Protein AF-A0A844SQZ8-F1 (afdb_monomer_lite)

Secondary structure (DSSP, 8-state):
--PPPP-HHHHHHHHHHHHHHHHHHHHHHHTS-GGGS-TTS-HHHHHHHHHHHHHHHHHHHHHGGG--HHHHHHHHHHHHHS-HHHHHHHHHHHHHHHHTT--SS---SHHHHHHHHHHHHHHS-------S-HHHHHTTSS-TTSTT-GGG-TT-TT---

Organism: NCBI:txid280333

Sequence (161 aa):
MLTKILTPKDIKTFLNRLAAAIERDQVNVDALPRERFSIAYNDSMWRSWRQDHRDYIEKLLSTVEAIPPVVLKQLTEIAAAYEPELVGGAMLELFAEVVSGSSAEDVGSAERFFGALIKEMSGQRKRIYHHVNAPESVMQWLEPADPLRIARDPECQYGSH

pLDDT: mean 84.06, std 12.0, range [42.5, 97.56]

Radius of gyration: 16.29 Å; chains: 1; bounding box: 38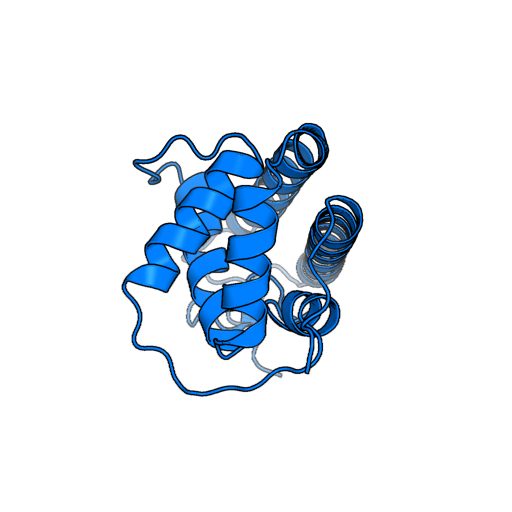×28×46 Å

Foldseek 3Di:
DDADFDDLVLVLVLLVLLLVLLVVVLVVLVPDDQVQAFPVDHSVNVNLLSVLLNVQSVQQSVASNVADSVLSRLLSVCLQFAQLQVLLVLLLVLSCCVSVVVDPFDCRYNNRSSVVSSVVVVPDDTDGHGDSYSSVSSNSNADSNCRNCLLVPPNRRPVPD

Structure (mmCIF, N/CA/C/O backbone):
data_AF-A0A844SQZ8-F1
#
_entry.id   AF-A0A844SQZ8-F1
#
loop_
_atom_site.group_PDB
_atom_site.id
_atom_site.type_symbol
_atom_site.label_atom_id
_atom_site.label_alt_id
_atom_site.label_comp_id
_atom_site.label_asym_id
_atom_site.label_entity_id
_atom_site.label_seq_id
_atom_site.pdbx_PDB_ins_code
_atom_site.Cartn_x
_atom_site.Cartn_y
_atom_site.Cartn_z
_atom_site.occupancy
_atom_site.B_iso_or_equiv
_atom_site.auth_seq_id
_atom_site.auth_comp_id
_atom_site.auth_asym_id
_atom_site.auth_atom_id
_atom_site.pdbx_PDB_model_num
ATOM 1 N N . MET A 1 1 ? -23.876 -8.186 13.126 1.00 48.06 1 MET A N 1
ATOM 2 C CA . MET A 1 1 ? -22.609 -8.941 13.001 1.00 48.06 1 MET A CA 1
ATOM 3 C C . MET A 1 1 ? -21.485 -8.079 13.544 1.00 48.06 1 MET A C 1
ATOM 5 O O . MET A 1 1 ? -21.508 -6.882 13.294 1.00 48.06 1 MET A O 1
ATOM 9 N N . LEU A 1 2 ? -20.553 -8.657 14.302 1.00 56.12 2 LEU A N 1
ATOM 10 C CA . LEU A 1 2 ? -19.331 -7.976 14.739 1.00 56.12 2 LEU A CA 1
ATOM 11 C C . LEU A 1 2 ? -18.286 -8.102 13.627 1.00 56.12 2 LEU A C 1
ATOM 13 O O . LEU A 1 2 ? -17.838 -9.209 13.339 1.00 56.12 2 LEU A O 1
ATOM 17 N N . THR A 1 3 ? -17.916 -6.989 13.000 1.00 68.50 3 THR A N 1
ATOM 18 C CA . THR A 1 3 ? -16.791 -6.953 12.059 1.00 68.50 3 THR A CA 1
ATOM 19 C C . THR A 1 3 ? -15.499 -7.216 12.827 1.00 68.50 3 THR A C 1
ATOM 21 O O . THR A 1 3 ? -15.227 -6.560 13.835 1.00 68.50 3 THR A O 1
ATOM 24 N N . LYS A 1 4 ? -14.693 -8.179 12.369 1.00 82.31 4 LYS A N 1
ATOM 25 C CA . LYS A 1 4 ? -13.376 -8.450 12.956 1.00 82.31 4 LYS A CA 1
ATOM 26 C C . LYS A 1 4 ? -12.461 -7.240 12.748 1.00 82.31 4 LYS A C 1
ATOM 28 O O . LYS A 1 4 ? -12.243 -6.832 11.611 1.00 82.31 4 LYS A O 1
ATOM 33 N N . ILE A 1 5 ? -11.931 -6.698 13.843 1.00 87.88 5 ILE A N 1
ATOM 34 C CA . ILE A 1 5 ? -11.017 -5.550 13.825 1.00 87.88 5 ILE A CA 1
ATOM 35 C C . ILE A 1 5 ? -9.670 -5.966 13.224 1.00 87.88 5 ILE A C 1
ATOM 37 O O . ILE A 1 5 ? -9.144 -7.032 13.554 1.00 87.88 5 ILE A O 1
ATOM 41 N N . LEU A 1 6 ? -9.130 -5.119 12.347 1.00 92.69 6 LEU A N 1
ATOM 42 C CA . LEU A 1 6 ? -7.787 -5.256 11.792 1.00 92.69 6 LEU A CA 1
ATOM 43 C C . LEU A 1 6 ? -6.728 -5.132 12.886 1.00 92.69 6 LEU A C 1
ATOM 45 O O . LEU A 1 6 ? -6.813 -4.299 13.785 1.00 92.69 6 LEU A O 1
ATOM 49 N N . THR A 1 7 ? -5.687 -5.941 12.772 1.00 95.12 7 THR A N 1
ATOM 50 C CA . THR A 1 7 ? -4.515 -5.899 13.647 1.00 95.12 7 THR A CA 1
ATOM 51 C C . THR A 1 7 ? -3.282 -5.432 12.872 1.00 95.12 7 THR A C 1
ATOM 53 O O . THR A 1 7 ? -3.256 -5.545 11.642 1.00 95.12 7 THR A O 1
ATOM 56 N N . PRO A 1 8 ? -2.204 -4.997 13.554 1.00 95.81 8 PRO A N 1
ATOM 57 C CA . PRO A 1 8 ? -0.921 -4.740 12.897 1.00 95.81 8 PRO A CA 1
ATOM 58 C C . PRO A 1 8 ? -0.435 -5.940 12.072 1.00 95.81 8 PRO A C 1
ATOM 60 O O . PRO A 1 8 ? 0.129 -5.775 10.994 1.00 95.81 8 PRO A O 1
ATOM 63 N N . LYS A 1 9 ? -0.724 -7.171 12.518 1.00 95.69 9 LYS A N 1
ATOM 64 C CA . LYS A 1 9 ? -0.403 -8.399 11.780 1.00 95.69 9 LYS A CA 1
ATOM 65 C C . LYS A 1 9 ? -1.136 -8.491 10.439 1.00 95.69 9 LYS A C 1
ATOM 67 O O . LYS A 1 9 ? -0.531 -8.924 9.457 1.00 95.69 9 LYS A O 1
ATOM 72 N N . ASP A 1 10 ? -2.407 -8.099 10.380 1.00 94.25 10 ASP A N 1
ATOM 73 C CA . ASP A 1 10 ? -3.178 -8.103 9.130 1.00 94.25 10 ASP A CA 1
ATOM 74 C C . ASP A 1 10 ? -2.596 -7.080 8.142 1.00 94.25 10 ASP A C 1
ATOM 76 O O . ASP A 1 10 ? -2.365 -7.412 6.979 1.00 94.25 10 ASP A O 1
ATOM 80 N N . ILE A 1 11 ? -2.237 -5.886 8.630 1.00 95.81 11 ILE A N 1
ATOM 81 C CA . ILE A 1 11 ? -1.582 -4.835 7.836 1.00 95.81 11 ILE A CA 1
ATOM 82 C C . ILE A 1 11 ? -0.198 -5.278 7.340 1.00 95.81 11 ILE A C 1
ATOM 84 O O . ILE A 1 11 ? 0.101 -5.148 6.155 1.00 95.81 11 ILE A O 1
ATOM 88 N N . LYS A 1 12 ? 0.633 -5.881 8.202 1.00 96.44 12 LYS A N 1
ATOM 89 C CA . LYS A 1 12 ? 1.918 -6.474 7.790 1.00 96.44 12 LYS A CA 1
ATOM 90 C C . LYS A 1 12 ? 1.726 -7.543 6.724 1.00 96.44 12 LYS A C 1
ATOM 92 O O . LYS A 1 12 ? 2.504 -7.617 5.780 1.00 96.44 12 LYS A O 1
ATOM 97 N N . THR A 1 13 ? 0.715 -8.393 6.878 1.00 95.38 13 THR A N 1
ATOM 98 C CA . THR A 1 13 ? 0.425 -9.452 5.902 1.00 95.38 13 THR A CA 1
ATOM 99 C C . THR A 1 13 ? 0.054 -8.850 4.550 1.00 95.38 13 THR A C 1
ATOM 101 O O . THR A 1 13 ? 0.548 -9.316 3.527 1.00 95.38 13 THR A O 1
ATOM 104 N N . PHE A 1 14 ? -0.768 -7.801 4.548 1.00 94.19 14 PHE A N 1
ATOM 105 C CA . PHE A 1 14 ? -1.147 -7.075 3.342 1.00 94.19 14 PHE A CA 1
ATOM 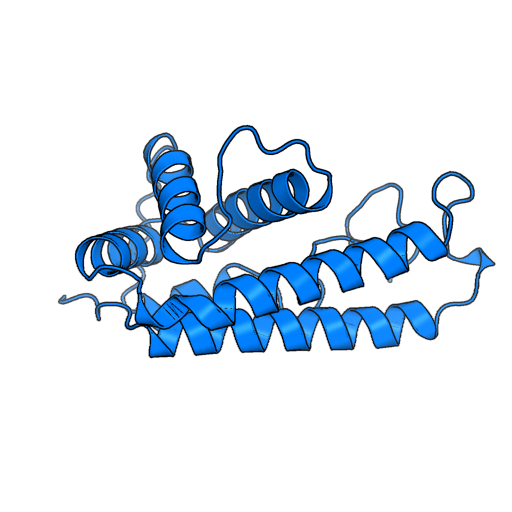106 C C . PHE A 1 14 ? 0.072 -6.447 2.648 1.00 94.19 14 PHE A C 1
ATOM 108 O O . PHE A 1 14 ? 0.330 -6.752 1.487 1.00 94.19 14 PHE A O 1
ATOM 115 N N . LEU A 1 15 ? 0.873 -5.660 3.373 1.00 95.56 15 LEU A N 1
ATOM 116 C CA . LEU A 1 15 ? 2.052 -4.986 2.817 1.00 95.56 15 LEU A CA 1
ATOM 117 C C . LEU A 1 15 ? 3.105 -5.974 2.289 1.00 95.56 15 LEU A C 1
ATOM 119 O O . LEU A 1 15 ? 3.633 -5.775 1.201 1.00 95.56 15 LEU A O 1
ATOM 123 N N . ASN A 1 16 ? 3.360 -7.081 2.996 1.00 95.50 16 ASN A N 1
ATOM 124 C CA . ASN A 1 16 ? 4.263 -8.131 2.505 1.00 95.50 16 ASN A CA 1
ATOM 125 C C . ASN A 1 16 ? 3.746 -8.785 1.216 1.00 95.50 16 ASN A C 1
ATOM 127 O O . ASN A 1 16 ? 4.521 -9.070 0.306 1.00 95.50 16 ASN A O 1
ATOM 131 N N . ARG A 1 17 ? 2.433 -9.035 1.122 1.00 93.56 17 ARG A N 1
ATOM 132 C CA . ARG A 1 17 ? 1.827 -9.581 -0.101 1.00 93.56 17 ARG A CA 1
ATOM 133 C C . ARG A 1 17 ? 1.931 -8.604 -1.263 1.00 93.56 17 ARG A C 1
ATOM 135 O O . ARG A 1 17 ? 2.197 -9.051 -2.375 1.00 93.56 17 ARG A O 1
ATOM 142 N N . LEU A 1 18 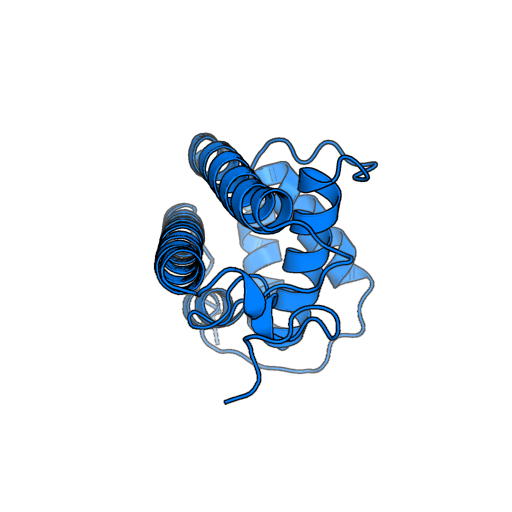? 1.748 -7.312 -1.002 1.00 92.56 18 LEU A N 1
ATOM 143 C CA . LEU A 1 18 ? 1.907 -6.263 -2.000 1.00 92.56 18 LEU A CA 1
ATOM 144 C C . LEU A 1 18 ? 3.355 -6.182 -2.496 1.00 92.56 18 LEU A C 1
ATOM 146 O O . LEU A 1 18 ? 3.577 -6.260 -3.700 1.00 92.56 18 LEU A O 1
ATOM 150 N N . ALA A 1 19 ? 4.337 -6.128 -1.591 1.00 93.69 19 ALA A N 1
ATOM 151 C CA . ALA A 1 19 ? 5.756 -6.129 -1.953 1.00 93.69 19 ALA A CA 1
ATOM 152 C C . ALA A 1 19 ? 6.126 -7.350 -2.815 1.00 93.69 19 ALA A C 1
ATOM 154 O O . ALA A 1 19 ? 6.736 -7.200 -3.872 1.00 93.69 19 ALA A O 1
ATOM 155 N N . ALA A 1 20 ? 5.674 -8.547 -2.423 1.00 92.38 20 ALA A N 1
ATOM 156 C CA . ALA A 1 20 ? 5.899 -9.772 -3.189 1.00 92.38 20 ALA A CA 1
ATOM 157 C C . ALA A 1 20 ? 5.176 -9.776 -4.550 1.00 92.38 20 ALA A C 1
ATOM 159 O O . ALA A 1 20 ? 5.659 -10.372 -5.511 1.00 92.38 20 ALA A O 1
ATOM 160 N N . ALA A 1 21 ? 4.001 -9.148 -4.655 1.00 90.94 21 ALA A N 1
ATOM 161 C CA . ALA A 1 21 ? 3.312 -8.989 -5.932 1.00 90.94 21 ALA A CA 1
ATOM 162 C C . ALA A 1 21 ? 4.090 -8.052 -6.866 1.00 90.94 21 ALA A C 1
ATOM 164 O O . ALA A 1 21 ? 4.289 -8.402 -8.025 1.00 90.94 21 ALA A O 1
ATOM 165 N N . ILE A 1 22 ? 4.585 -6.920 -6.353 1.00 91.31 22 ILE A N 1
ATOM 166 C CA . ILE A 1 22 ? 5.406 -5.969 -7.119 1.00 91.31 22 ILE A CA 1
ATOM 167 C C . ILE A 1 22 ? 6.708 -6.629 -7.575 1.00 91.31 22 ILE A C 1
ATOM 169 O O . ILE A 1 22 ? 7.122 -6.448 -8.714 1.00 91.31 22 ILE A O 1
ATOM 173 N N . GLU A 1 23 ? 7.340 -7.434 -6.721 1.00 91.62 23 GLU A N 1
ATOM 174 C CA . GLU A 1 23 ? 8.538 -8.189 -7.091 1.00 91.62 23 GLU A CA 1
ATOM 175 C C . GLU A 1 23 ? 8.264 -9.193 -8.220 1.00 91.62 23 GLU A C 1
ATOM 177 O O . GLU A 1 23 ? 9.036 -9.273 -9.174 1.00 91.62 23 GLU A O 1
ATOM 182 N N . ARG A 1 24 ? 7.146 -9.927 -8.168 1.00 89.12 24 ARG A N 1
ATOM 183 C CA . ARG A 1 24 ? 6.757 -10.826 -9.267 1.00 89.12 24 ARG A CA 1
ATOM 184 C C . ARG A 1 24 ? 6.470 -10.072 -10.562 1.00 89.12 24 ARG A C 1
ATOM 186 O O . ARG A 1 24 ? 6.882 -10.531 -11.624 1.00 89.12 24 ARG A O 1
ATOM 193 N N . ASP A 1 25 ? 5.792 -8.932 -10.477 1.00 85.81 25 ASP A N 1
ATOM 194 C CA . ASP A 1 25 ? 5.551 -8.069 -11.633 1.00 85.81 25 ASP A CA 1
ATOM 195 C C . ASP A 1 25 ? 6.874 -7.544 -12.222 1.00 85.81 25 ASP A C 1
ATOM 197 O O . ASP A 1 25 ? 7.074 -7.602 -13.433 1.00 85.81 25 ASP A O 1
ATOM 201 N N . GLN A 1 26 ? 7.835 -7.151 -11.375 1.00 86.94 26 GLN A N 1
ATOM 202 C CA . GLN A 1 26 ? 9.181 -6.763 -11.807 1.00 86.94 26 GLN A CA 1
ATOM 203 C C . GLN A 1 26 ? 9.878 -7.883 -12.585 1.00 86.94 26 GLN A C 1
ATOM 205 O O . GLN A 1 26 ? 10.428 -7.620 -13.648 1.00 86.94 26 GLN A O 1
ATOM 210 N N . VAL A 1 27 ? 9.825 -9.132 -12.106 1.00 87.75 27 VAL A N 1
ATOM 211 C CA . VAL A 1 27 ? 10.425 -10.281 -12.811 1.00 87.75 27 VAL A CA 1
ATOM 212 C C . VAL A 1 27 ? 9.813 -10.465 -14.203 1.00 87.75 27 VAL A C 1
ATOM 214 O O . VAL A 1 27 ? 10.540 -10.720 -15.165 1.00 87.75 27 VAL A O 1
ATOM 217 N N . ASN A 1 28 ? 8.493 -10.306 -14.334 1.00 82.75 28 ASN A N 1
ATOM 218 C CA . ASN A 1 28 ? 7.822 -10.395 -15.632 1.00 82.75 28 ASN A CA 1
ATOM 219 C C . ASN A 1 28 ? 8.278 -9.274 -16.573 1.00 82.75 28 ASN A C 1
ATOM 221 O O . ASN A 1 28 ? 8.586 -9.530 -17.734 1.00 82.75 28 ASN A O 1
ATOM 225 N N . VAL A 1 29 ? 8.366 -8.047 -16.061 1.00 79.75 29 VAL A N 1
ATOM 226 C CA . VAL A 1 29 ? 8.815 -6.867 -16.812 1.00 79.75 29 VAL A CA 1
ATOM 227 C C . VAL A 1 29 ? 10.283 -6.981 -17.214 1.00 79.75 29 VAL A C 1
ATOM 229 O O . VAL A 1 29 ? 10.649 -6.621 -18.331 1.00 79.75 29 VAL A O 1
ATOM 232 N N . ASP A 1 30 ? 11.126 -7.537 -16.347 1.00 83.50 30 ASP A N 1
ATOM 233 C CA . ASP A 1 30 ? 12.545 -7.747 -16.615 1.00 83.50 30 ASP A CA 1
ATOM 234 C C . ASP A 1 30 ? 12.783 -8.706 -17.783 1.00 83.50 30 ASP A C 1
ATOM 236 O O . ASP A 1 30 ? 13.769 -8.545 -18.506 1.00 83.50 30 ASP A O 1
ATOM 240 N N . ALA A 1 31 ? 11.876 -9.667 -17.974 1.00 84.56 31 ALA A N 1
ATOM 241 C CA . ALA A 1 31 ? 11.906 -10.630 -19.067 1.00 84.56 31 ALA A CA 1
ATOM 242 C C . ALA A 1 31 ? 11.379 -10.067 -20.401 1.00 84.56 31 ALA A C 1
ATOM 244 O O . ALA A 1 31 ? 11.531 -10.721 -21.437 1.00 84.56 31 ALA A O 1
ATOM 245 N N . LEU A 1 32 ? 10.759 -8.880 -20.406 1.00 79.38 32 LEU A N 1
ATOM 246 C CA . LEU A 1 32 ? 10.241 -8.279 -21.631 1.00 79.38 32 LEU A CA 1
ATOM 247 C C . LEU A 1 32 ? 11.370 -7.701 -22.497 1.00 79.38 32 LEU A C 1
ATOM 249 O O . LEU A 1 32 ? 12.287 -7.048 -21.990 1.00 79.38 32 LEU A O 1
ATOM 253 N N . PRO A 1 33 ? 11.293 -7.881 -23.827 1.00 80.75 33 PRO A N 1
ATOM 254 C CA . PRO A 1 33 ? 12.228 -7.251 -24.744 1.00 80.75 33 PRO A CA 1
ATOM 255 C C . PRO A 1 33 ? 11.987 -5.732 -24.778 1.00 80.75 33 PRO A C 1
ATOM 257 O O . PRO A 1 33 ? 10.857 -5.263 -24.610 1.00 80.75 33 PRO A O 1
ATOM 260 N N . ARG A 1 34 ? 13.053 -4.947 -24.984 1.00 77.25 34 ARG A N 1
ATOM 261 C CA . ARG A 1 34 ? 13.021 -3.473 -24.878 1.00 77.25 34 ARG A CA 1
ATOM 262 C C . ARG A 1 34 ? 12.002 -2.819 -25.810 1.00 77.25 34 ARG A C 1
ATOM 264 O O . ARG A 1 34 ? 11.459 -1.768 -25.499 1.00 77.25 34 ARG A O 1
ATOM 271 N N . GLU A 1 35 ? 11.713 -3.465 -26.928 1.00 77.75 35 GLU A N 1
ATOM 272 C CA . GLU A 1 35 ? 10.783 -3.022 -27.962 1.00 77.75 35 GLU A CA 1
ATOM 273 C C . GLU A 1 35 ? 9.315 -3.043 -27.500 1.00 77.75 35 GLU A C 1
ATOM 275 O O . GLU A 1 35 ? 8.450 -2.506 -28.185 1.00 77.75 35 GLU A O 1
ATOM 280 N N . ARG A 1 36 ? 9.016 -3.665 -26.349 1.00 75.88 36 ARG A N 1
ATOM 281 C CA . ARG A 1 36 ? 7.681 -3.660 -25.724 1.00 75.88 36 ARG A CA 1
ATOM 282 C C . ARG A 1 36 ? 7.425 -2.432 -24.853 1.00 75.88 36 ARG A C 1
ATOM 284 O O . ARG A 1 36 ? 6.288 -2.231 -24.427 1.00 75.88 36 ARG A O 1
ATOM 291 N N . PHE A 1 37 ? 8.452 -1.634 -24.577 1.00 72.62 37 PHE A N 1
ATOM 292 C CA . PHE A 1 37 ? 8.319 -0.402 -23.810 1.00 72.62 37 PHE A CA 1
ATOM 293 C C . PHE A 1 37 ? 8.095 0.781 -24.752 1.00 72.62 37 PHE A C 1
ATOM 295 O O . PHE A 1 37 ? 8.692 0.866 -25.827 1.00 72.62 37 PHE A O 1
ATOM 302 N N . SER A 1 38 ? 7.224 1.705 -24.344 1.00 71.25 38 SER A N 1
ATOM 303 C CA . SER A 1 38 ? 7.007 2.952 -25.076 1.00 71.25 38 SER A CA 1
ATOM 304 C C . SER A 1 38 ? 8.304 3.755 -25.162 1.00 71.25 38 SER A C 1
ATOM 306 O O . SER A 1 38 ? 9.028 3.887 -24.184 1.00 71.25 38 SER A O 1
ATOM 308 N N . ILE A 1 39 ? 8.573 4.367 -26.317 1.00 67.88 39 ILE A N 1
ATOM 309 C CA . ILE A 1 39 ? 9.733 5.256 -26.501 1.00 67.88 39 ILE A CA 1
ATOM 310 C C . ILE A 1 39 ? 9.651 6.474 -25.562 1.00 67.88 39 ILE A C 1
ATOM 312 O O . ILE A 1 39 ? 10.682 7.008 -25.159 1.00 67.88 39 ILE A O 1
ATOM 316 N N . ALA A 1 40 ? 8.433 6.900 -25.202 1.00 64.88 40 ALA A N 1
ATOM 317 C CA . ALA A 1 40 ? 8.204 8.027 -24.299 1.00 64.88 40 ALA A CA 1
ATOM 318 C C . ALA A 1 40 ? 8.612 7.724 -22.848 1.00 64.88 40 ALA A C 1
ATOM 320 O O . ALA A 1 40 ? 8.945 8.645 -22.106 1.00 64.88 40 ALA A O 1
ATOM 321 N N . TYR A 1 41 ? 8.647 6.444 -22.467 1.00 64.38 41 TYR A N 1
ATOM 322 C CA . TYR A 1 41 ? 8.963 6.001 -21.116 1.00 64.38 41 TYR A CA 1
ATOM 323 C C . TYR A 1 41 ? 10.102 5.002 -21.147 1.00 64.38 41 TYR A C 1
ATOM 325 O O . TYR A 1 41 ? 9.930 3.842 -21.520 1.00 64.38 41 TYR A O 1
ATOM 333 N N . ASN A 1 42 ? 11.290 5.458 -20.755 1.00 67.50 42 ASN A N 1
ATOM 334 C CA . ASN A 1 42 ? 12.455 4.590 -20.792 1.00 67.50 42 ASN A CA 1
ATOM 335 C C . ASN A 1 42 ? 12.269 3.390 -19.836 1.00 67.50 42 ASN A C 1
ATOM 337 O O . ASN A 1 42 ? 11.597 3.488 -18.806 1.00 67.50 42 ASN A O 1
ATOM 341 N N . ASP A 1 43 ? 12.878 2.250 -20.173 1.00 70.75 43 ASP A N 1
ATOM 342 C CA . ASP A 1 43 ? 12.744 1.029 -19.367 1.00 70.75 43 ASP A CA 1
ATOM 343 C C . ASP A 1 43 ? 13.201 1.251 -17.912 1.00 70.75 43 ASP A C 1
ATOM 345 O O . ASP A 1 43 ? 12.562 0.768 -16.977 1.00 70.75 43 ASP A O 1
ATOM 349 N N . SER A 1 44 ? 14.245 2.069 -17.714 1.00 77.12 44 SER A N 1
ATOM 350 C CA . SER A 1 44 ? 14.779 2.352 -16.380 1.00 77.12 44 SER A CA 1
ATOM 351 C C . SER A 1 44 ? 13.773 3.044 -15.465 1.00 77.12 44 SER A C 1
ATOM 353 O O . SER A 1 44 ? 13.763 2.754 -14.278 1.00 77.12 44 SER A O 1
ATOM 355 N N . MET A 1 45 ? 12.876 3.877 -15.997 1.00 79.19 45 MET A N 1
ATOM 356 C CA . MET A 1 45 ? 11.838 4.543 -15.220 1.00 79.19 45 MET A CA 1
ATOM 357 C C . MET A 1 45 ? 10.857 3.516 -14.660 1.00 79.19 45 MET A C 1
ATOM 359 O O . MET A 1 45 ? 10.554 3.549 -13.474 1.00 79.19 45 MET A O 1
ATOM 363 N N . TRP A 1 46 ? 10.416 2.555 -15.476 1.00 76.38 46 TRP A N 1
ATOM 364 C CA . TRP A 1 46 ? 9.489 1.507 -15.039 1.00 76.38 46 TRP A CA 1
ATOM 365 C C . TRP A 1 46 ? 10.095 0.559 -14.004 1.00 76.38 46 TRP A C 1
ATOM 367 O O . TRP A 1 46 ? 9.378 0.061 -13.130 1.00 76.38 46 TRP A O 1
ATOM 377 N N . ARG A 1 47 ? 11.401 0.292 -14.099 1.00 80.69 47 ARG A N 1
ATOM 378 C CA . ARG A 1 47 ? 12.127 -0.515 -13.107 1.00 80.69 47 ARG A CA 1
ATOM 379 C C . ARG A 1 47 ? 12.341 0.261 -11.809 1.00 80.69 47 ARG A C 1
ATOM 381 O O . ARG A 1 47 ? 12.036 -0.257 -10.738 1.00 80.69 47 ARG A O 1
ATOM 388 N N . SER A 1 48 ? 12.791 1.513 -11.901 1.00 85.94 48 SER A N 1
ATOM 389 C CA . SER A 1 48 ? 12.936 2.401 -10.743 1.00 85.94 48 SER A CA 1
ATOM 390 C C . SER A 1 48 ? 11.609 2.588 -10.021 1.00 85.94 48 SER A C 1
ATOM 392 O O . SER A 1 48 ? 11.558 2.400 -8.816 1.00 85.94 48 SER A O 1
ATOM 394 N N . TRP A 1 49 ? 10.511 2.801 -10.748 1.00 86.25 49 TRP A N 1
ATOM 395 C CA . TRP A 1 49 ? 9.190 3.001 -10.156 1.00 86.25 49 TRP A CA 1
ATOM 396 C C . TRP A 1 49 ? 8.777 1.855 -9.228 1.00 86.25 49 TRP A C 1
ATOM 398 O O . TRP A 1 49 ? 8.345 2.083 -8.100 1.00 86.25 49 TRP A O 1
ATOM 408 N N . ARG A 1 50 ? 8.950 0.602 -9.662 1.00 89.31 50 ARG A N 1
ATOM 409 C CA . ARG A 1 50 ? 8.666 -0.575 -8.826 1.00 89.31 50 ARG A CA 1
ATOM 410 C C . ARG A 1 50 ? 9.615 -0.676 -7.641 1.00 89.31 50 ARG A C 1
ATOM 412 O O . ARG A 1 50 ? 9.157 -0.992 -6.545 1.00 89.31 50 ARG A O 1
ATOM 419 N N . GLN A 1 51 ? 10.907 -0.417 -7.847 1.00 90.88 51 GLN A N 1
ATOM 420 C CA . GLN A 1 51 ? 11.886 -0.396 -6.761 1.00 90.88 51 GLN A CA 1
ATOM 421 C C . GLN A 1 51 ? 11.4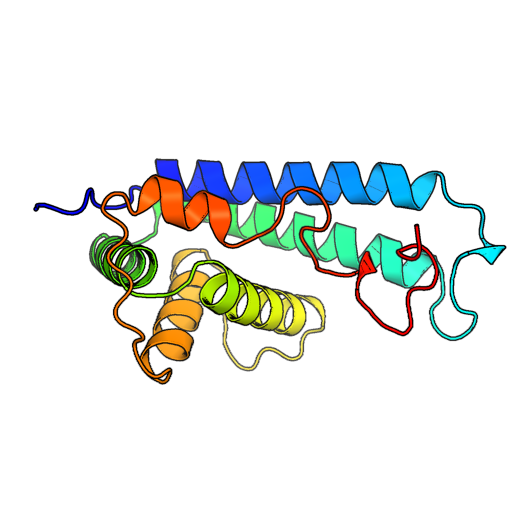94 0.630 -5.693 1.00 90.88 51 GLN A C 1
ATOM 423 O O . GLN A 1 51 ? 11.404 0.267 -4.524 1.00 90.88 51 GLN A O 1
ATOM 428 N N . ASP A 1 52 ? 11.159 1.853 -6.098 1.00 92.06 52 ASP A N 1
ATOM 429 C CA . ASP A 1 52 ? 10.787 2.941 -5.196 1.00 92.06 52 ASP A CA 1
ATOM 430 C C . ASP A 1 52 ? 9.517 2.598 -4.395 1.00 92.06 52 ASP A C 1
ATOM 432 O O . ASP A 1 52 ? 9.440 2.856 -3.191 1.00 92.06 52 ASP A O 1
ATOM 436 N N . HIS A 1 53 ? 8.536 1.935 -5.024 1.00 92.62 53 HIS A N 1
ATOM 437 C CA . HIS A 1 53 ? 7.351 1.427 -4.323 1.00 92.62 53 HIS A CA 1
ATOM 438 C C . HIS A 1 53 ? 7.710 0.365 -3.279 1.00 92.62 53 HIS A C 1
ATOM 440 O O . HIS A 1 53 ? 7.175 0.399 -2.169 1.00 92.62 53 HIS A O 1
ATOM 446 N N . ARG A 1 54 ? 8.606 -0.578 -3.598 1.00 93.88 54 ARG A N 1
ATOM 447 C CA . ARG A 1 54 ? 9.047 -1.597 -2.629 1.00 93.88 54 ARG A CA 1
ATOM 448 C C . ARG A 1 54 ? 9.799 -0.969 -1.464 1.00 93.88 54 ARG A C 1
ATOM 450 O O . ARG A 1 54 ? 9.469 -1.280 -0.323 1.00 93.88 54 ARG A O 1
ATOM 457 N N . ASP A 1 55 ? 10.728 -0.057 -1.736 1.00 94.19 55 ASP A N 1
ATOM 458 C CA . ASP A 1 55 ? 11.504 0.645 -0.707 1.00 94.19 55 ASP A CA 1
ATOM 459 C C . ASP A 1 55 ? 10.573 1.418 0.236 1.00 94.19 55 ASP A C 1
ATOM 461 O O . ASP A 1 55 ? 10.717 1.393 1.464 1.00 94.19 55 ASP A O 1
ATOM 465 N N . TYR A 1 56 ? 9.544 2.058 -0.324 1.00 94.69 56 TYR A N 1
ATOM 466 C CA . TYR A 1 56 ? 8.533 2.729 0.476 1.00 94.69 56 TYR A CA 1
ATOM 467 C C . TYR A 1 56 ? 7.673 1.746 1.289 1.00 94.69 56 TYR A C 1
ATOM 469 O O . TYR A 1 56 ? 7.433 1.981 2.475 1.00 94.69 56 TYR A O 1
ATOM 477 N N . ILE A 1 57 ? 7.259 0.609 0.720 1.00 95.38 57 ILE A N 1
ATOM 478 C CA . ILE A 1 57 ? 6.526 -0.432 1.460 1.00 95.38 57 ILE A CA 1
ATOM 479 C C . ILE A 1 57 ? 7.371 -1.005 2.607 1.00 95.38 57 ILE A C 1
ATOM 481 O O . ILE A 1 57 ? 6.841 -1.214 3.701 1.00 95.38 57 ILE A O 1
ATOM 485 N N . GLU A 1 58 ? 8.673 -1.221 2.412 1.00 95.56 58 GLU A N 1
ATOM 486 C CA . GLU A 1 58 ? 9.595 -1.644 3.475 1.00 95.56 58 GLU A CA 1
ATOM 487 C C . GLU A 1 58 ? 9.663 -0.613 4.608 1.00 95.56 58 GLU A C 1
ATOM 489 O O . GLU A 1 58 ? 9.579 -0.965 5.793 1.00 95.56 58 GLU A O 1
ATOM 494 N N . LYS A 1 59 ? 9.709 0.678 4.261 1.00 95.44 59 LYS A N 1
ATOM 495 C CA . LYS A 1 59 ? 9.616 1.765 5.240 1.00 95.44 59 LYS A CA 1
ATOM 496 C C . LYS A 1 59 ? 8.303 1.698 6.025 1.00 95.44 59 LYS A C 1
ATOM 498 O O . LYS A 1 59 ? 8.331 1.780 7.256 1.00 95.44 59 LYS A O 1
ATOM 503 N N . LEU A 1 60 ? 7.164 1.482 5.362 1.00 96.62 60 LEU A N 1
ATOM 504 C CA . LEU A 1 60 ? 5.879 1.307 6.047 1.00 96.62 60 LEU A CA 1
ATOM 505 C C . LEU A 1 60 ? 5.905 0.088 6.977 1.00 96.62 60 LEU A C 1
ATOM 507 O O . LEU A 1 60 ? 5.574 0.224 8.155 1.00 96.62 60 LEU A O 1
ATOM 511 N N . LEU A 1 61 ? 6.373 -1.071 6.500 1.00 97.12 61 LEU A N 1
ATOM 512 C CA . LEU A 1 61 ? 6.499 -2.312 7.277 1.00 97.12 61 LEU A CA 1
ATOM 513 C C . LEU A 1 61 ? 7.265 -2.111 8.592 1.00 97.12 61 LEU A C 1
ATOM 515 O O . LEU A 1 61 ? 6.845 -2.643 9.626 1.00 97.12 61 LEU A O 1
ATOM 519 N N . SER A 1 62 ? 8.331 -1.303 8.573 1.00 97.19 62 SER A N 1
ATOM 520 C CA . SER A 1 62 ? 9.149 -0.995 9.757 1.00 97.19 62 SER A CA 1
ATOM 521 C C . SER A 1 62 ? 8.394 -0.241 10.864 1.00 97.19 62 SER A C 1
ATOM 523 O O . SER A 1 62 ? 8.807 -0.265 12.022 1.00 97.19 62 SER A O 1
ATOM 525 N N . THR A 1 63 ? 7.253 0.379 10.537 1.00 97.56 63 THR A N 1
ATOM 526 C CA . THR A 1 63 ? 6.465 1.221 11.455 1.00 97.56 63 THR A CA 1
ATOM 527 C C . THR A 1 63 ? 5.060 0.684 11.744 1.00 97.56 63 THR A C 1
ATOM 529 O O . THR A 1 63 ? 4.322 1.298 12.510 1.00 97.56 63 THR A O 1
ATOM 532 N N . VAL A 1 64 ? 4.673 -0.481 11.203 1.00 97.00 64 VAL A N 1
ATOM 533 C CA . VAL A 1 64 ? 3.304 -1.023 11.363 1.00 97.00 64 VAL A CA 1
ATOM 534 C C . VAL A 1 64 ? 2.915 -1.281 12.825 1.00 97.00 64 VAL A C 1
ATOM 536 O O . VAL A 1 64 ? 1.755 -1.115 13.190 1.00 97.00 64 VAL A O 1
ATOM 539 N N . GLU A 1 65 ? 3.863 -1.655 13.686 1.00 96.56 65 GLU A N 1
ATOM 540 C CA . GLU A 1 65 ? 3.573 -1.885 15.115 1.00 96.56 65 GLU A CA 1
ATOM 541 C C . GLU A 1 65 ? 3.219 -0.597 15.872 1.00 96.56 65 GLU A C 1
ATOM 543 O O . GLU A 1 65 ? 2.626 -0.660 16.944 1.00 96.56 65 GLU A O 1
ATOM 548 N N . ALA A 1 66 ? 3.554 0.571 15.316 1.00 95.81 66 ALA A N 1
ATOM 549 C CA . ALA A 1 66 ? 3.230 1.863 15.909 1.00 95.81 66 ALA A CA 1
ATOM 550 C C . ALA A 1 66 ? 1.826 2.365 15.531 1.00 95.81 66 ALA A C 1
ATOM 552 O O . ALA A 1 66 ? 1.416 3.410 16.028 1.00 95.81 66 ALA A O 1
ATOM 553 N N . ILE A 1 67 ? 1.079 1.652 14.673 1.00 96.44 67 ILE A N 1
ATOM 554 C CA . ILE A 1 67 ? -0.263 2.082 14.262 1.00 96.44 67 ILE A CA 1
ATOM 555 C C . ILE A 1 67 ? -1.197 2.099 15.487 1.00 96.44 67 ILE A C 1
ATOM 557 O O . ILE A 1 67 ? -1.428 1.050 16.101 1.00 96.44 67 ILE A O 1
ATOM 561 N N . PRO A 1 68 ? -1.810 3.248 15.823 1.00 96.31 68 PRO A N 1
ATOM 562 C CA . PRO A 1 68 ? -2.730 3.334 16.946 1.00 96.31 68 PRO A CA 1
ATOM 563 C C . PRO A 1 68 ? -3.995 2.481 16.737 1.00 96.31 68 PRO A C 1
ATOM 565 O O . PRO A 1 68 ? -4.521 2.409 15.621 1.00 96.31 68 PRO A O 1
ATOM 568 N N . PRO A 1 69 ? -4.594 1.926 17.810 1.00 95.75 69 PRO A N 1
ATOM 569 C CA . PRO A 1 69 ? -5.839 1.159 17.714 1.00 95.75 69 PRO A CA 1
ATOM 570 C C . PRO A 1 69 ? -7.002 1.911 17.048 1.00 95.75 69 PRO A C 1
ATOM 572 O O . PRO A 1 69 ? -7.840 1.295 16.391 1.00 95.75 69 PRO A O 1
ATOM 575 N N . VAL A 1 70 ? -7.055 3.241 17.195 1.00 95.25 70 VAL A N 1
ATOM 576 C CA . VAL A 1 70 ? -8.083 4.076 16.552 1.00 95.25 70 VAL A CA 1
ATOM 577 C C . VAL A 1 70 ? -7.973 4.045 15.025 1.00 95.25 70 VAL A C 1
ATOM 579 O O . VAL A 1 70 ? -8.993 3.895 14.356 1.00 95.25 70 VAL A O 1
ATOM 582 N N . VAL A 1 71 ? -6.752 4.070 14.483 1.00 96.19 71 VAL A N 1
ATOM 583 C CA . VAL A 1 71 ? -6.501 3.987 13.037 1.00 96.19 71 VAL A CA 1
ATOM 584 C C . VAL A 1 71 ? -6.909 2.610 12.516 1.00 96.19 71 VAL A C 1
ATOM 586 O O . VAL A 1 71 ? -7.635 2.512 11.532 1.00 96.19 71 VAL A O 1
ATOM 589 N N . LEU A 1 72 ? -6.543 1.533 13.221 1.00 95.62 72 LEU A N 1
ATOM 590 C CA . LEU A 1 72 ? -6.953 0.169 12.859 1.00 95.62 72 LEU A CA 1
ATOM 591 C C . LEU A 1 72 ? -8.476 -0.006 12.851 1.00 95.62 72 LEU A C 1
ATOM 593 O O . LEU A 1 72 ? -9.028 -0.670 11.968 1.00 95.62 72 LEU A O 1
ATOM 597 N N . LYS A 1 73 ? -9.175 0.609 13.811 1.00 93.81 73 LYS A N 1
ATOM 598 C CA . LYS A 1 73 ? -10.638 0.603 13.853 1.00 93.81 73 LYS A CA 1
ATOM 599 C C . LYS A 1 73 ? -11.232 1.326 12.641 1.00 93.81 73 LYS A C 1
ATOM 601 O O . LYS A 1 73 ? -12.115 0.775 11.993 1.00 93.81 73 LYS A O 1
ATOM 606 N N . GLN A 1 74 ? -10.728 2.507 12.294 1.00 94.06 74 GLN A N 1
ATOM 607 C CA . GLN A 1 74 ? -11.205 3.254 11.125 1.00 94.06 74 GLN A CA 1
ATOM 608 C C . GLN A 1 74 ? -10.917 2.517 9.810 1.00 94.06 74 GLN A C 1
ATOM 610 O O . GLN A 1 74 ? -11.796 2.421 8.959 1.00 94.06 74 GLN A O 1
ATOM 615 N N . LEU A 1 75 ? -9.738 1.907 9.666 1.00 93.69 75 LEU A N 1
ATOM 616 C CA . LEU A 1 75 ? -9.437 1.040 8.522 1.00 93.69 75 LEU A CA 1
ATOM 617 C C . LEU A 1 75 ? -10.385 -0.158 8.445 1.00 93.69 75 LEU A C 1
ATOM 619 O O . LEU A 1 75 ? -10.794 -0.548 7.357 1.00 93.69 75 LEU A O 1
ATOM 623 N N . THR A 1 76 ? -10.763 -0.731 9.591 1.00 92.44 76 THR A N 1
ATOM 624 C CA . THR A 1 76 ? -11.748 -1.822 9.648 1.00 92.44 76 THR A CA 1
ATOM 625 C C . THR A 1 76 ? -13.100 -1.353 9.117 1.00 92.44 76 THR A C 1
ATOM 627 O O . THR A 1 76 ? -13.741 -2.064 8.346 1.00 92.44 76 THR A O 1
ATOM 630 N N . GLU A 1 77 ? -13.534 -0.155 9.513 1.00 90.50 77 GLU A N 1
ATOM 631 C CA . GLU A 1 77 ? -14.778 0.452 9.037 1.00 90.50 77 GLU A CA 1
ATOM 632 C C . GLU A 1 77 ? -14.728 0.714 7.527 1.00 90.50 77 GLU A C 1
ATOM 634 O O . GLU A 1 77 ? -15.690 0.399 6.831 1.00 90.50 77 GLU A O 1
ATOM 639 N N . ILE A 1 78 ? -13.599 1.204 7.006 1.00 91.12 78 ILE A N 1
ATOM 640 C CA . ILE A 1 78 ? -13.401 1.403 5.564 1.00 91.12 78 ILE A CA 1
ATOM 641 C C . ILE A 1 78 ? -13.447 0.068 4.817 1.00 91.12 78 ILE A C 1
ATOM 643 O O . ILE A 1 78 ? -14.227 -0.085 3.881 1.00 91.12 78 ILE A O 1
ATOM 647 N N . ALA A 1 79 ? -12.671 -0.923 5.260 1.00 89.69 79 ALA A N 1
ATOM 648 C CA . ALA A 1 79 ? -12.629 -2.249 4.646 1.00 89.69 79 ALA A CA 1
ATOM 649 C C . ALA A 1 79 ? -14.005 -2.933 4.628 1.00 89.69 79 ALA A C 1
ATOM 651 O O . ALA A 1 79 ? -14.307 -3.703 3.718 1.00 89.69 79 ALA A O 1
ATOM 652 N N . ALA A 1 80 ? -14.839 -2.670 5.635 1.00 86.81 80 ALA A N 1
ATOM 653 C CA . ALA A 1 80 ? -16.185 -3.218 5.709 1.00 86.81 80 ALA A CA 1
ATOM 654 C C . ALA A 1 80 ? -17.197 -2.472 4.830 1.00 86.81 80 ALA A C 1
ATOM 656 O O . ALA A 1 80 ? -18.152 -3.103 4.383 1.00 86.81 80 ALA A O 1
ATOM 657 N N . ALA A 1 81 ? -17.012 -1.161 4.635 1.00 85.56 81 ALA A N 1
ATOM 658 C CA . ALA A 1 81 ? -18.020 -0.268 4.067 1.00 85.56 81 ALA A CA 1
ATOM 659 C C . ALA A 1 81 ? -17.804 0.111 2.596 1.00 85.56 81 ALA A C 1
ATOM 661 O O . ALA A 1 81 ? -18.764 0.537 1.964 1.00 85.56 81 ALA A O 1
ATOM 662 N N . TYR A 1 82 ? -16.589 0.011 2.055 1.00 86.88 82 TYR A N 1
ATOM 663 C CA . TYR A 1 82 ? -16.283 0.428 0.682 1.00 86.88 82 TYR A CA 1
ATOM 664 C C . TYR A 1 82 ? -15.947 -0.768 -0.214 1.00 86.88 82 TYR A C 1
ATOM 666 O O . TYR A 1 82 ? -15.470 -1.800 0.256 1.00 86.88 82 TYR A O 1
ATOM 674 N N . GLU A 1 83 ? -16.194 -0.613 -1.518 1.00 87.31 83 GLU A N 1
ATOM 675 C CA . GLU A 1 83 ? -15.754 -1.571 -2.537 1.00 87.31 83 GLU A CA 1
ATOM 676 C C . GLU A 1 83 ? -14.214 -1.660 -2.524 1.00 87.31 83 GLU A C 1
ATOM 678 O O . GLU A 1 83 ? -13.559 -0.612 -2.564 1.00 87.31 83 GLU A O 1
ATOM 683 N N . PRO A 1 84 ? -13.617 -2.869 -2.493 1.00 88.25 84 PRO A N 1
ATOM 684 C CA . PRO A 1 84 ? -12.164 -3.038 -2.460 1.00 88.25 84 PRO A CA 1
ATOM 685 C C . PRO A 1 84 ? -11.426 -2.273 -3.561 1.00 88.25 84 PRO A C 1
ATOM 687 O O . PRO A 1 84 ? -10.405 -1.649 -3.293 1.00 88.25 84 PRO A O 1
ATOM 690 N N . GLU A 1 85 ? -11.977 -2.255 -4.776 1.00 86.94 85 GLU A N 1
ATOM 691 C CA . GLU A 1 85 ? -11.378 -1.576 -5.928 1.00 86.94 85 GLU A CA 1
ATOM 692 C C . GLU A 1 85 ? -11.271 -0.056 -5.743 1.00 86.94 85 GLU A C 1
ATOM 694 O O . GLU A 1 85 ? -10.290 0.547 -6.190 1.00 86.94 85 GLU A O 1
ATOM 699 N N . LEU A 1 86 ? -12.247 0.551 -5.057 1.00 88.62 86 LEU A N 1
ATOM 700 C CA . LEU A 1 86 ? -12.259 1.982 -4.761 1.00 88.62 86 LEU A CA 1
ATOM 701 C C . LEU A 1 86 ? -11.174 2.333 -3.739 1.00 88.62 86 LEU A C 1
ATOM 703 O O . LEU A 1 86 ? -10.426 3.286 -3.943 1.00 88.62 86 LEU A O 1
ATOM 707 N N . VAL A 1 87 ? -11.054 1.538 -2.669 1.00 91.38 87 VAL A N 1
ATOM 708 C CA . VAL A 1 87 ? -9.993 1.729 -1.664 1.00 91.38 87 VAL A CA 1
ATOM 709 C C . VAL A 1 87 ? -8.616 1.485 -2.282 1.00 91.38 87 VAL A C 1
ATOM 711 O O . VAL A 1 87 ? -7.678 2.232 -2.019 1.00 91.38 87 VAL A O 1
ATOM 714 N N . GLY A 1 88 ? -8.509 0.472 -3.144 1.00 90.62 88 GLY A N 1
ATOM 715 C CA . GLY A 1 88 ? -7.317 0.190 -3.932 1.00 90.62 88 GLY A CA 1
ATOM 716 C C . GLY A 1 88 ? -6.885 1.351 -4.815 1.00 90.62 88 GLY A C 1
ATOM 717 O O . GLY A 1 88 ? -5.708 1.685 -4.838 1.00 90.62 88 GLY A O 1
ATOM 718 N N . GLY A 1 89 ? -7.834 1.987 -5.509 1.00 89.88 89 GLY A N 1
ATOM 719 C CA . GLY A 1 89 ? -7.571 3.172 -6.328 1.00 89.88 89 GLY A CA 1
ATOM 720 C C . GLY A 1 89 ? -6.962 4.313 -5.513 1.00 89.88 89 GLY A C 1
ATOM 721 O O . GLY A 1 89 ? -5.861 4.754 -5.825 1.00 89.88 89 GLY A O 1
ATOM 722 N N . ALA A 1 90 ? -7.617 4.700 -4.415 1.00 92.00 90 ALA A N 1
ATOM 723 C CA . ALA A 1 90 ? -7.117 5.752 -3.525 1.00 92.00 90 ALA A CA 1
ATOM 724 C C . ALA A 1 90 ? -5.740 5.411 -2.926 1.00 92.00 90 ALA A C 1
ATOM 726 O O . ALA A 1 90 ? -4.864 6.263 -2.802 1.00 92.00 90 ALA A O 1
ATOM 727 N N . MET A 1 91 ? -5.517 4.142 -2.572 1.00 92.56 91 MET A N 1
ATOM 728 C CA . MET A 1 91 ? -4.223 3.692 -2.065 1.00 92.56 91 MET A CA 1
ATOM 729 C C . MET A 1 91 ? -3.112 3.796 -3.121 1.00 92.56 91 MET A C 1
ATOM 731 O O . MET A 1 91 ? -1.992 4.167 -2.777 1.00 92.56 91 MET A O 1
ATOM 735 N N . LEU A 1 92 ? -3.401 3.474 -4.385 1.00 91.19 92 LEU A N 1
ATOM 736 C CA . LEU A 1 92 ? -2.437 3.595 -5.482 1.00 91.19 92 LEU A CA 1
ATOM 737 C C . LEU A 1 92 ? -2.094 5.045 -5.798 1.00 91.19 92 LEU A C 1
ATOM 739 O O . LEU A 1 92 ? -0.927 5.341 -6.033 1.00 91.19 92 LEU A O 1
ATOM 743 N N . GLU A 1 93 ? -3.080 5.938 -5.763 1.00 90.12 93 GLU A N 1
ATOM 744 C CA . GLU A 1 93 ? -2.850 7.376 -5.924 1.00 90.12 93 GLU A CA 1
ATOM 745 C C . GLU A 1 93 ? -1.916 7.898 -4.826 1.00 90.12 93 GLU A C 1
ATOM 747 O O . GLU A 1 93 ? -0.893 8.503 -5.137 1.00 90.12 93 GLU A O 1
ATOM 752 N N . LEU A 1 94 ? -2.168 7.543 -3.560 1.00 91.94 94 LEU A N 1
ATOM 753 C CA . LEU A 1 94 ? -1.273 7.895 -2.453 1.00 91.94 94 LEU A CA 1
ATOM 754 C C . LEU A 1 94 ? 0.140 7.325 -2.636 1.00 91.94 94 LEU A C 1
ATOM 756 O O . LEU A 1 94 ? 1.122 8.021 -2.388 1.00 91.94 94 LEU A O 1
ATOM 760 N N . PHE A 1 95 ? 0.277 6.072 -3.077 1.00 90.88 95 PHE A N 1
ATOM 761 C CA . PHE A 1 95 ? 1.595 5.505 -3.372 1.00 90.88 95 PHE A CA 1
ATOM 762 C C . PHE A 1 95 ? 2.328 6.289 -4.469 1.00 90.88 95 PHE A C 1
ATOM 764 O O . PHE A 1 95 ? 3.497 6.642 -4.290 1.00 90.88 95 PHE A O 1
ATOM 771 N N . ALA A 1 96 ? 1.637 6.609 -5.564 1.00 88.06 96 ALA A N 1
ATOM 772 C CA . ALA A 1 96 ? 2.193 7.359 -6.681 1.00 88.06 96 ALA A CA 1
ATOM 773 C C . ALA A 1 96 ? 2.602 8.783 -6.276 1.00 88.06 96 ALA A C 1
ATOM 775 O O . ALA A 1 96 ? 3.670 9.249 -6.675 1.00 88.06 96 ALA A O 1
ATOM 776 N N . GLU A 1 97 ? 1.813 9.460 -5.439 1.00 89.50 97 GLU A N 1
ATOM 777 C CA . GLU A 1 97 ? 2.144 10.792 -4.924 1.00 89.50 97 GLU A CA 1
ATOM 778 C C . GLU A 1 97 ? 3.420 10.782 -4.078 1.00 89.50 97 GLU A C 1
ATOM 780 O O . GLU A 1 97 ? 4.260 11.678 -4.179 1.00 89.50 97 GLU A O 1
ATOM 785 N N . VAL A 1 98 ? 3.603 9.752 -3.252 1.00 89.62 98 VAL A N 1
ATOM 786 C CA . VAL A 1 98 ? 4.794 9.635 -2.405 1.00 89.62 98 VAL A CA 1
ATOM 787 C C . VAL A 1 98 ? 6.031 9.333 -3.227 1.00 89.62 98 VAL A C 1
ATOM 789 O O . VAL A 1 98 ? 7.054 9.994 -3.056 1.00 89.62 98 VAL A O 1
ATOM 792 N N . VAL A 1 99 ? 5.942 8.343 -4.113 1.00 87.31 99 VAL A N 1
ATOM 793 C CA . VAL A 1 99 ? 7.080 7.890 -4.916 1.00 87.31 99 VAL A CA 1
ATOM 794 C C . VAL A 1 99 ? 7.502 8.949 -5.934 1.00 87.31 99 VAL A C 1
ATOM 796 O O . VAL A 1 99 ? 8.694 9.160 -6.135 1.00 87.31 99 VAL A O 1
ATOM 799 N N . SER A 1 100 ? 6.555 9.689 -6.515 1.00 85.12 100 SER A N 1
ATOM 800 C CA . SER A 1 100 ? 6.871 10.815 -7.406 1.00 85.12 100 SER A CA 1
ATOM 801 C C . SER A 1 100 ? 7.357 12.073 -6.670 1.00 85.12 100 SER A C 1
ATOM 803 O O . SER A 1 100 ? 7.815 13.020 -7.309 1.00 85.12 100 SER A O 1
ATOM 805 N N . GLY A 1 101 ? 7.264 12.104 -5.335 1.00 83.62 101 GLY A N 1
ATOM 806 C CA . GLY A 1 101 ? 7.606 13.269 -4.518 1.00 83.62 101 GLY A CA 1
ATOM 807 C C . GLY A 1 101 ? 6.589 14.413 -4.598 1.00 83.62 101 GLY A C 1
ATOM 808 O O . GLY A 1 101 ? 6.898 15.522 -4.164 1.00 83.62 101 GLY A O 1
ATOM 809 N N . SER A 1 102 ? 5.392 14.172 -5.143 1.00 80.06 102 SER A N 1
ATOM 810 C CA . SER A 1 102 ? 4.312 15.161 -5.226 1.00 80.06 102 SER A CA 1
ATOM 811 C C . SER A 1 102 ? 3.424 15.212 -3.979 1.00 80.06 102 SER A C 1
ATOM 813 O O . SER A 1 102 ? 2.586 16.108 -3.877 1.00 80.06 102 SER A O 1
ATOM 815 N N . SER A 1 103 ? 3.584 14.275 -3.037 1.00 78.88 103 SER A N 1
ATOM 816 C CA . SER A 1 103 ? 2.805 14.247 -1.795 1.00 78.88 103 SER A CA 1
ATOM 817 C C . SER A 1 103 ? 3.018 15.521 -0.977 1.00 78.88 103 SER A C 1
ATOM 819 O O . SER A 1 103 ? 4.129 15.829 -0.540 1.00 78.88 103 SER A O 1
ATOM 821 N N . ALA A 1 104 ? 1.925 16.236 -0.706 1.00 68.19 104 ALA A N 1
ATOM 822 C CA . ALA A 1 104 ? 1.924 17.380 0.204 1.00 68.19 104 ALA A CA 1
ATOM 823 C C . ALA A 1 104 ? 1.903 16.960 1.689 1.00 68.19 104 ALA A C 1
ATOM 825 O O . ALA A 1 104 ? 2.179 17.781 2.566 1.00 68.19 104 ALA A O 1
ATOM 826 N N . GLU A 1 105 ? 1.565 15.699 1.984 1.00 74.31 105 GLU A N 1
ATOM 827 C CA . GLU A 1 105 ? 1.475 15.156 3.341 1.00 74.31 105 GLU A CA 1
ATOM 828 C C . GLU A 1 105 ? 2.719 14.320 3.699 1.00 74.31 105 GLU A C 1
ATOM 830 O O . GLU A 1 105 ? 3.257 13.570 2.879 1.00 74.31 105 GLU A O 1
ATOM 835 N N . ASP A 1 106 ? 3.180 14.418 4.952 1.00 78.38 106 ASP A N 1
ATOM 836 C CA . ASP A 1 106 ? 4.245 13.556 5.478 1.00 78.38 106 ASP A CA 1
ATOM 837 C C . ASP A 1 106 ? 3.668 12.179 5.822 1.00 78.38 106 ASP A C 1
ATOM 839 O O . ASP A 1 106 ? 3.255 11.911 6.948 1.00 78.38 106 ASP A O 1
ATOM 843 N N . VAL A 1 107 ? 3.657 11.286 4.841 1.00 86.88 107 VAL A N 1
ATOM 844 C CA . VAL A 1 107 ? 3.207 9.896 4.991 1.00 86.88 107 VAL A CA 1
ATOM 845 C C . VAL A 1 107 ? 4.383 8.933 5.194 1.00 86.88 107 VAL A C 1
ATOM 847 O O . VAL A 1 107 ? 4.374 7.788 4.754 1.00 86.88 107 VAL A O 1
ATOM 850 N N . GLY A 1 108 ? 5.435 9.378 5.890 1.00 88.81 108 GLY A N 1
ATOM 851 C CA . GLY A 1 108 ? 6.645 8.584 6.123 1.00 88.81 108 GLY A CA 1
ATOM 852 C C . GLY A 1 108 ? 6.491 7.363 7.043 1.00 88.81 108 GLY A C 1
ATOM 853 O O . GLY A 1 108 ? 7.457 6.621 7.202 1.00 88.81 108 GLY A O 1
ATOM 854 N N . SER A 1 109 ? 5.326 7.145 7.655 1.00 94.19 109 SER A N 1
ATOM 855 C CA . SER A 1 109 ? 5.039 5.997 8.524 1.00 94.19 109 SER A CA 1
ATOM 856 C C . SER A 1 109 ? 3.713 5.339 8.153 1.00 94.19 109 SER A C 1
ATOM 858 O O . SER A 1 109 ? 2.841 5.974 7.561 1.00 94.19 109 SER A O 1
ATOM 860 N N . ALA A 1 110 ? 3.531 4.078 8.553 1.00 95.62 110 ALA A N 1
ATOM 861 C CA . ALA A 1 110 ? 2.295 3.337 8.325 1.00 95.62 110 ALA A CA 1
A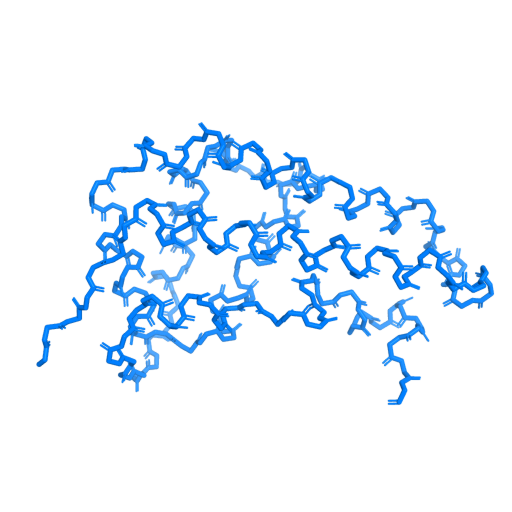TOM 862 C C . ALA A 1 110 ? 1.082 4.047 8.938 1.00 95.62 110 ALA A C 1
ATOM 864 O O . ALA A 1 110 ? 0.059 4.177 8.277 1.00 95.62 110 ALA A O 1
ATOM 865 N N . GLU A 1 111 ? 1.203 4.569 10.163 1.00 96.19 111 GLU A N 1
ATOM 866 C CA . GLU A 1 111 ? 0.140 5.363 10.791 1.00 96.19 111 GLU A CA 1
ATOM 867 C C . GLU A 1 111 ? -0.296 6.528 9.900 1.00 96.19 111 GLU A C 1
ATOM 869 O O . GLU A 1 111 ? -1.488 6.693 9.647 1.00 96.19 111 GLU A O 1
ATOM 874 N N . ARG A 1 112 ? 0.661 7.324 9.413 1.00 95.44 112 ARG A N 1
ATOM 875 C CA . ARG A 1 112 ? 0.352 8.525 8.635 1.00 95.44 112 ARG A CA 1
ATOM 876 C C . ARG A 1 112 ? -0.172 8.187 7.247 1.00 95.44 112 ARG A C 1
ATOM 878 O O . ARG A 1 112 ? -1.154 8.784 6.828 1.00 95.44 112 ARG A O 1
ATOM 885 N N . PHE A 1 113 ? 0.412 7.189 6.585 1.00 95.81 113 PHE A N 1
ATOM 886 C CA . PHE A 1 113 ? -0.075 6.691 5.299 1.00 95.81 113 PHE A CA 1
ATOM 887 C C . PHE A 1 113 ? -1.527 6.206 5.390 1.00 95.81 113 PHE A C 1
ATOM 889 O O . PHE A 1 113 ? -2.393 6.655 4.643 1.00 95.81 113 PHE A O 1
ATOM 896 N N . PHE A 1 114 ? -1.833 5.337 6.357 1.00 95.75 114 PHE A N 1
ATOM 897 C CA . PHE A 1 114 ? -3.200 4.854 6.538 1.00 95.75 114 PHE A CA 1
ATOM 898 C C . PHE A 1 114 ? -4.147 5.943 7.057 1.00 95.75 114 PHE A C 1
ATOM 900 O O . PHE A 1 114 ? -5.334 5.908 6.744 1.00 95.75 114 PHE A O 1
ATOM 907 N N . GLY A 1 115 ? -3.643 6.930 7.801 1.00 95.06 115 GLY A N 1
ATOM 908 C CA . GLY A 1 115 ? -4.386 8.132 8.175 1.00 95.06 115 GLY A CA 1
ATOM 909 C C . GLY A 1 115 ? -4.802 8.975 6.964 1.00 95.06 115 GLY A C 1
ATOM 910 O O . GLY A 1 115 ? -5.964 9.375 6.879 1.00 95.06 115 GLY A O 1
ATOM 911 N N . ALA A 1 116 ? -3.892 9.184 6.008 1.00 94.19 116 ALA A N 1
ATOM 912 C CA . ALA A 1 116 ? -4.180 9.865 4.745 1.00 94.19 116 ALA A CA 1
ATOM 913 C C . ALA A 1 116 ? -5.230 9.097 3.928 1.00 94.19 116 ALA A C 1
ATOM 915 O O . ALA A 1 116 ? -6.231 9.678 3.509 1.00 94.19 116 ALA A O 1
ATOM 916 N N . LEU A 1 117 ? -5.095 7.768 3.824 1.00 94.62 117 LEU A N 1
ATOM 917 C CA . LEU A 1 117 ? -6.103 6.919 3.180 1.00 94.62 117 LEU A CA 1
ATOM 918 C C . LEU A 1 117 ? -7.479 7.042 3.851 1.00 94.62 117 LEU A C 1
ATOM 920 O O . LEU A 1 117 ? -8.497 7.144 3.171 1.00 94.62 117 LEU A O 1
ATOM 924 N N . ILE A 1 118 ? -7.535 7.058 5.188 1.00 94.44 118 ILE A N 1
ATOM 925 C CA . ILE A 1 118 ? -8.797 7.245 5.915 1.00 94.44 118 ILE A CA 1
ATOM 926 C C . ILE A 1 118 ? -9.440 8.588 5.567 1.00 94.44 118 ILE A C 1
ATOM 928 O O . ILE A 1 118 ? -10.657 8.653 5.369 1.00 94.44 118 ILE A O 1
ATOM 932 N N . LYS A 1 119 ? -8.642 9.656 5.511 1.00 92.75 119 LYS A N 1
ATOM 933 C CA . LYS A 1 119 ? -9.107 11.003 5.175 1.00 92.75 119 LYS A CA 1
ATOM 934 C C . LYS A 1 119 ? -9.669 11.055 3.754 1.00 92.75 119 LYS A C 1
ATOM 936 O O . LYS A 1 119 ? -10.785 11.545 3.591 1.00 92.75 119 LYS A O 1
ATOM 941 N N . GLU A 1 120 ? -8.957 10.484 2.785 1.00 91.25 120 GLU A N 1
ATOM 942 C CA . GLU A 1 120 ? -9.401 10.395 1.389 1.00 91.25 120 GLU A CA 1
ATOM 943 C C . GLU A 1 120 ? -10.746 9.661 1.292 1.00 91.25 120 GLU A C 1
ATOM 945 O O . GLU A 1 120 ? -11.752 10.199 0.825 1.00 91.25 120 GLU A O 1
ATOM 950 N N . MET A 1 121 ? -10.831 8.470 1.890 1.00 91.00 121 MET A N 1
ATOM 951 C CA . MET A 1 121 ? -12.056 7.670 1.864 1.00 91.00 121 MET A CA 1
ATOM 952 C C . MET A 1 121 ? -13.229 8.319 2.613 1.00 91.00 121 MET A C 1
ATOM 954 O O . MET A 1 121 ? -14.387 8.100 2.251 1.00 91.00 121 MET A O 1
ATOM 958 N N . SER A 1 122 ? -12.965 9.140 3.634 1.00 86.81 122 SER A N 1
ATOM 959 C CA . SER A 1 122 ? -14.011 9.840 4.395 1.00 86.81 122 SER A CA 1
ATOM 960 C C . SER A 1 122 ? -14.762 10.882 3.558 1.00 86.81 122 SER A C 1
ATOM 962 O O . SER A 1 122 ? -15.928 11.155 3.850 1.00 86.81 122 SER A O 1
ATOM 964 N N . GLY A 1 123 ? -14.126 11.439 2.521 1.00 79.31 123 GLY A N 1
ATOM 965 C CA . GLY A 1 123 ? -14.761 12.344 1.557 1.00 79.31 123 GLY A CA 1
ATOM 966 C C . GLY A 1 123 ? -15.597 11.625 0.492 1.00 79.31 123 GLY A C 1
ATOM 967 O O . GLY A 1 123 ? -16.479 12.23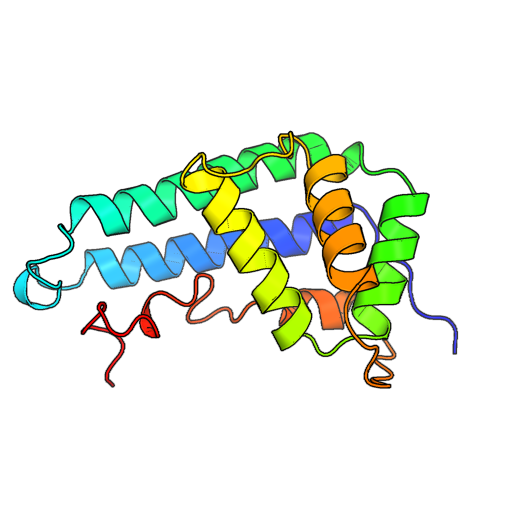1 -0.120 1.00 79.31 123 GLY A O 1
ATOM 968 N N . GLN A 1 124 ? -15.368 10.325 0.296 1.00 79.81 124 GLN A N 1
ATOM 969 C CA . GLN A 1 124 ? -16.022 9.529 -0.737 1.00 79.81 124 GLN A CA 1
ATOM 970 C C . GLN A 1 124 ? -17.413 9.052 -0.300 1.00 79.81 124 GLN A C 1
ATOM 972 O O . GLN A 1 124 ? -17.656 8.663 0.849 1.00 79.81 124 GLN A O 1
ATOM 977 N N . ARG A 1 125 ? -18.362 9.035 -1.245 1.00 73.25 125 ARG A N 1
ATOM 978 C CA . ARG A 1 125 ? -19.733 8.583 -0.974 1.00 73.25 125 ARG A CA 1
ATOM 979 C C . ARG A 1 125 ? -19.732 7.084 -0.666 1.00 73.25 125 ARG A C 1
ATOM 981 O O . ARG A 1 125 ? -19.448 6.268 -1.537 1.00 73.25 125 ARG A O 1
ATOM 988 N N . LYS A 1 126 ? -20.130 6.723 0.557 1.00 67.56 126 LYS A N 1
ATOM 989 C CA . LYS A 1 126 ? -20.310 5.327 0.977 1.00 67.56 126 LYS A CA 1
ATOM 990 C C . LYS A 1 126 ? -21.326 4.640 0.062 1.00 67.56 126 LYS A C 1
ATOM 992 O O . LYS A 1 126 ? -22.505 4.999 0.066 1.00 67.56 126 LYS A O 1
ATOM 997 N N . ARG A 1 127 ? -20.887 3.653 -0.715 1.00 62.41 127 ARG A N 1
ATOM 998 C CA . ARG A 1 127 ? -21.789 2.643 -1.280 1.00 62.41 127 ARG A CA 1
ATOM 999 C C . ARG A 1 127 ? -21.965 1.585 -0.209 1.00 62.41 127 ARG A C 1
ATOM 1001 O O . ARG A 1 127 ? -20.989 1.217 0.421 1.00 62.41 127 ARG A O 1
ATOM 1008 N N . ILE A 1 128 ? -23.191 1.152 0.063 1.00 56.03 128 ILE A N 1
ATOM 1009 C CA . ILE A 1 128 ? -23.444 0.179 1.130 1.00 56.03 128 ILE A CA 1
ATOM 1010 C C . ILE A 1 128 ? -22.950 -1.190 0.647 1.00 56.03 128 ILE A C 1
ATOM 1012 O O . ILE A 1 128 ? -23.720 -1.987 0.121 1.00 56.03 128 ILE A O 1
ATOM 1016 N N . TYR A 1 129 ? -21.651 -1.437 0.786 1.00 60.38 129 TYR A N 1
ATOM 1017 C CA . TYR A 1 129 ? -21.082 -2.773 0.754 1.00 60.38 129 TYR A CA 1
ATOM 1018 C C . TYR A 1 129 ? -21.018 -3.267 2.195 1.00 60.38 129 TYR A C 1
ATOM 1020 O O . TYR A 1 129 ? -20.612 -2.543 3.100 1.00 60.38 129 TYR A O 1
ATOM 1028 N N . HIS A 1 130 ? -21.496 -4.483 2.429 1.00 60.41 130 HIS A N 1
ATOM 1029 C CA . HIS A 1 130 ? -21.420 -5.128 3.732 1.00 60.41 130 HIS A CA 1
ATOM 1030 C C . HIS A 1 130 ? -20.433 -6.284 3.635 1.00 60.41 130 HIS A C 1
ATOM 1032 O O . HIS A 1 130 ? -20.831 -7.448 3.574 1.00 60.41 130 HIS A O 1
ATOM 1038 N N . HIS A 1 131 ? -19.134 -5.978 3.613 1.00 61.50 131 HIS A N 1
ATOM 1039 C CA . HIS A 1 131 ? -18.143 -7.029 3.800 1.00 61.50 131 HIS A CA 1
ATOM 1040 C C . HIS A 1 131 ? -18.159 -7.468 5.265 1.00 61.50 131 HIS A C 1
ATOM 1042 O O . HIS A 1 131 ? -17.898 -6.691 6.182 1.00 61.50 131 HIS A O 1
ATOM 1048 N N . VAL A 1 132 ? -18.472 -8.745 5.485 1.00 62.09 132 VAL A N 1
ATOM 1049 C CA . VAL A 1 132 ? -18.548 -9.339 6.828 1.00 62.09 132 VAL A CA 1
ATOM 1050 C C . VAL A 1 132 ? -17.149 -9.491 7.456 1.00 62.09 132 VAL A C 1
ATOM 1052 O O . VAL A 1 132 ? -17.026 -9.567 8.678 1.00 62.09 132 VAL A O 1
ATOM 1055 N N . ASN A 1 133 ? -16.083 -9.479 6.643 1.00 79.56 133 ASN A N 1
ATOM 1056 C CA . ASN A 1 133 ? -14.714 -9.758 7.074 1.00 79.56 133 ASN A CA 1
ATOM 1057 C C . ASN A 1 133 ? -13.703 -8.723 6.535 1.00 79.56 133 ASN A C 1
ATOM 1059 O O . ASN A 1 133 ? -13.228 -8.822 5.405 1.00 79.56 133 ASN A O 1
ATOM 1063 N N . ALA A 1 134 ? -13.361 -7.727 7.359 1.00 79.38 134 ALA A N 1
ATOM 1064 C CA . ALA A 1 134 ? -12.428 -6.656 6.997 1.00 79.38 134 ALA A CA 1
ATOM 1065 C C . ALA A 1 134 ? -11.018 -7.160 6.611 1.00 79.38 134 ALA A C 1
ATOM 1067 O O . ALA A 1 134 ? -10.520 -6.721 5.576 1.00 79.38 134 ALA A O 1
ATOM 1068 N N . PRO A 1 135 ? -10.384 -8.104 7.341 1.00 82.44 135 PRO A N 1
ATOM 1069 C CA . PRO A 1 135 ? -9.123 -8.710 6.904 1.00 82.44 135 PRO A CA 1
ATOM 1070 C C . PRO A 1 135 ? -9.149 -9.310 5.493 1.00 82.44 135 PRO A C 1
ATOM 1072 O O . PRO A 1 135 ? -8.181 -9.159 4.758 1.00 82.44 135 PRO A O 1
ATOM 1075 N N . GLU A 1 136 ? -10.235 -9.978 5.095 1.00 83.56 136 GLU A N 1
ATOM 1076 C CA . GLU A 1 136 ? -10.360 -10.521 3.734 1.00 83.56 136 GLU A CA 1
ATOM 1077 C C . GLU A 1 136 ? -10.559 -9.418 2.695 1.00 83.56 136 GLU A C 1
ATOM 1079 O O . GLU A 1 136 ? -9.972 -9.496 1.620 1.00 83.56 136 GLU A O 1
ATOM 1084 N N . SER A 1 137 ? -11.330 -8.379 3.029 1.00 85.31 137 SER A N 1
ATOM 1085 C CA . SER A 1 137 ? -11.547 -7.216 2.159 1.00 85.31 137 SER A CA 1
ATOM 1086 C C . SER A 1 137 ? -10.247 -6.457 1.874 1.00 85.31 137 SER A C 1
ATOM 1088 O O . SER A 1 137 ? -9.948 -6.175 0.717 1.00 85.31 137 SER A O 1
ATOM 1090 N N . VAL A 1 138 ? -9.410 -6.220 2.895 1.00 86.38 138 VAL A N 1
ATOM 1091 C CA . VAL A 1 138 ? -8.090 -5.575 2.726 1.00 86.38 138 VAL A CA 1
ATOM 1092 C C . VAL A 1 138 ? -7.219 -6.330 1.719 1.00 86.38 138 VAL A C 1
ATOM 1094 O O . VAL A 1 138 ? -6.519 -5.722 0.915 1.00 86.38 138 VAL A O 1
ATOM 1097 N N . MET A 1 139 ? -7.291 -7.662 1.704 1.00 87.31 139 MET A N 1
ATOM 1098 C CA . MET A 1 139 ? -6.520 -8.486 0.765 1.00 87.31 139 MET A CA 1
ATOM 1099 C C . MET A 1 139 ? -7.010 -8.386 -0.686 1.00 87.31 139 MET A C 1
ATOM 1101 O O . MET A 1 139 ? -6.338 -8.904 -1.572 1.00 87.31 139 MET A O 1
ATOM 1105 N N . GLN A 1 140 ? -8.161 -7.756 -0.922 1.00 88.06 140 GLN A N 1
ATOM 1106 C CA . GLN A 1 140 ? -8.752 -7.538 -2.244 1.00 88.06 140 GLN A CA 1
ATOM 1107 C C . GLN A 1 140 ? -8.581 -6.097 -2.734 1.00 88.06 140 GLN A C 1
ATOM 1109 O O . GLN A 1 140 ? -9.006 -5.789 -3.842 1.00 88.06 140 GLN A O 1
ATOM 1114 N N . TRP A 1 141 ? -7.989 -5.205 -1.930 1.00 88.69 141 TRP A N 1
ATOM 1115 C CA . TRP A 1 141 ? -7.809 -3.806 -2.326 1.00 88.69 141 TRP A CA 1
ATOM 1116 C C . TRP A 1 141 ? -6.933 -3.674 -3.570 1.00 88.69 141 TRP A C 1
ATOM 1118 O O . TRP A 1 141 ? -7.225 -2.866 -4.443 1.00 88.69 141 TRP A O 1
ATOM 1128 N N . LEU A 1 142 ? -5.890 -4.496 -3.684 1.00 84.69 142 LEU A N 1
ATOM 1129 C CA . LEU A 1 142 ? -4.979 -4.483 -4.824 1.00 84.69 142 LEU A CA 1
ATOM 1130 C C . LEU A 1 142 ? -4.940 -5.851 -5.491 1.00 84.69 142 LEU A C 1
ATOM 1132 O O . LEU A 1 142 ? -4.933 -6.889 -4.825 1.00 84.69 142 LEU A O 1
ATOM 1136 N N . GLU A 1 143 ? -4.911 -5.840 -6.819 1.00 81.44 143 GLU A N 1
ATOM 1137 C CA . GLU A 1 143 ? -4.907 -7.055 -7.617 1.00 81.44 143 GLU A CA 1
ATOM 1138 C C . GLU A 1 143 ? -3.503 -7.675 -7.638 1.00 81.44 143 GLU A C 1
ATOM 1140 O O . GLU A 1 143 ? -2.550 -7.010 -8.039 1.00 81.44 143 GLU A O 1
ATOM 1145 N N . PRO A 1 144 ? -3.331 -8.954 -7.256 1.00 77.06 144 PRO A N 1
ATOM 1146 C CA . PRO A 1 144 ? -2.001 -9.560 -7.191 1.00 77.06 144 PRO A CA 1
ATOM 1147 C C . PRO A 1 144 ? -1.271 -9.666 -8.535 1.00 77.06 144 PRO A C 1
ATOM 1149 O O . PRO A 1 144 ? -0.050 -9.808 -8.534 1.00 77.06 144 PRO A O 1
ATOM 1152 N N . ALA A 1 145 ? -2.011 -9.677 -9.648 1.00 75.31 145 ALA A N 1
ATOM 1153 C CA . ALA A 1 145 ? -1.468 -9.841 -10.995 1.00 75.31 145 ALA A CA 1
ATOM 1154 C C . ALA A 1 145 ? -0.923 -8.533 -11.589 1.00 75.31 145 ALA A C 1
ATOM 1156 O O . ALA A 1 145 ? -0.005 -8.583 -12.397 1.00 75.31 145 ALA A O 1
ATOM 1157 N N . ASP A 1 146 ? -1.467 -7.389 -11.172 1.00 76.88 146 ASP A N 1
ATOM 1158 C CA . ASP A 1 146 ? -1.047 -6.058 -11.619 1.00 76.88 146 ASP A CA 1
ATOM 1159 C C . ASP A 1 146 ? -1.160 -5.071 -10.441 1.00 76.88 146 ASP A C 1
ATOM 1161 O O . ASP A 1 146 ? -2.064 -4.229 -10.387 1.00 76.88 146 ASP A O 1
ATOM 1165 N N . PRO A 1 147 ? -0.284 -5.216 -9.429 1.00 81.31 147 PRO A N 1
ATOM 1166 C CA . PRO A 1 147 ? -0.446 -4.567 -8.129 1.00 81.31 147 PRO A CA 1
ATOM 1167 C C . PRO A 1 147 ? -0.319 -3.047 -8.179 1.00 81.31 147 PRO A C 1
ATOM 1169 O O . PRO A 1 147 ? -0.797 -2.392 -7.261 1.00 81.31 147 PRO A O 1
ATOM 1172 N N . LEU A 1 148 ? 0.311 -2.501 -9.223 1.00 83.31 148 LEU A N 1
ATOM 1173 C CA . LEU A 1 148 ? 0.473 -1.062 -9.450 1.00 83.31 148 LEU A CA 1
ATOM 1174 C C . LEU A 1 148 ? -0.377 -0.548 -10.621 1.00 83.31 148 LEU A C 1
ATOM 1176 O O . LEU A 1 148 ? -0.274 0.622 -10.972 1.00 83.31 148 LEU A O 1
ATOM 1180 N N . ARG A 1 149 ? -1.207 -1.408 -11.230 1.00 79.56 149 ARG A N 1
ATOM 1181 C CA . ARG A 1 149 ? -2.014 -1.104 -12.425 1.00 79.56 149 ARG A CA 1
ATOM 1182 C C . ARG A 1 149 ? -1.197 -0.609 -13.629 1.00 79.56 149 ARG A C 1
ATOM 1184 O O . ARG A 1 149 ? -1.747 0.043 -14.512 1.00 79.56 149 ARG A O 1
ATOM 1191 N N . ILE A 1 150 ? 0.099 -0.926 -13.686 1.00 73.38 150 ILE A N 1
ATOM 1192 C CA . ILE A 1 150 ? 0.998 -0.452 -14.750 1.00 73.38 150 ILE A CA 1
ATOM 1193 C C . ILE A 1 150 ? 0.625 -1.109 -16.077 1.00 73.38 150 ILE A C 1
ATOM 1195 O O . ILE A 1 150 ? 0.667 -0.458 -17.114 1.00 73.38 150 ILE A O 1
ATOM 1199 N N . ALA A 1 151 ? 0.187 -2.373 -16.068 1.00 70.19 151 ALA A N 1
ATOM 1200 C CA . ALA A 1 151 ? -0.239 -3.038 -17.300 1.00 70.19 151 ALA A CA 1
ATOM 1201 C C . ALA A 1 151 ? -1.503 -2.401 -17.915 1.00 70.19 151 ALA A C 1
ATOM 1203 O O . ALA A 1 151 ? -1.795 -2.629 -19.088 1.00 70.19 151 ALA A O 1
ATOM 1204 N N . ARG A 1 152 ? -2.249 -1.600 -17.142 1.00 71.88 152 ARG A N 1
ATOM 1205 C CA . ARG A 1 152 ? -3.437 -0.856 -17.592 1.00 71.88 152 ARG A CA 1
ATOM 1206 C C . ARG A 1 152 ? -3.129 0.571 -18.030 1.00 71.88 152 ARG A C 1
ATOM 1208 O O . ARG A 1 152 ? -4.035 1.247 -18.516 1.00 71.88 152 ARG A O 1
ATOM 1215 N N . ASP A 1 153 ? -1.899 1.034 -17.839 1.00 69.06 153 ASP A N 1
ATOM 1216 C CA . ASP A 1 153 ? -1.489 2.354 -18.291 1.00 69.06 153 ASP A CA 1
ATOM 1217 C C . ASP A 1 153 ? -1.527 2.377 -19.834 1.00 69.06 153 ASP A C 1
ATOM 1219 O O . ASP A 1 153 ? -0.912 1.513 -20.467 1.00 69.06 153 ASP A O 1
ATOM 1223 N N . PRO A 1 154 ? -2.256 3.316 -20.469 1.00 64.62 154 PRO A N 1
ATOM 1224 C CA . PRO A 1 154 ? -2.351 3.395 -21.930 1.00 64.62 154 PRO A CA 1
ATOM 1225 C C . PRO A 1 154 ? -0.991 3.612 -22.611 1.00 64.62 154 PRO A C 1
ATOM 1227 O O . PRO A 1 154 ? -0.844 3.363 -23.809 1.00 64.62 154 PRO A O 1
ATOM 1230 N N . GLU A 1 155 ? 0.006 4.063 -21.858 1.00 64.38 155 GLU A N 1
ATOM 1231 C CA . GLU A 1 155 ? 1.375 4.272 -22.302 1.00 64.38 155 GLU A CA 1
ATOM 1232 C C . GLU A 1 155 ? 2.246 3.016 -22.085 1.00 64.38 155 GLU A C 1
ATOM 1234 O O . GLU A 1 155 ? 3.334 2.910 -22.662 1.00 64.38 155 GLU A O 1
ATOM 1239 N N . CYS A 1 156 ? 1.741 2.012 -21.353 1.00 62.97 156 CYS A N 1
ATOM 1240 C CA . CYS A 1 156 ? 2.299 0.663 -21.259 1.00 62.97 156 CYS A CA 1
ATOM 1241 C C . CYS A 1 156 ? 1.677 -0.296 -22.279 1.00 62.97 156 CYS A C 1
ATOM 1243 O O . CYS A 1 156 ? 0.573 -0.810 -22.133 1.00 62.97 156 CYS A O 1
ATOM 1245 N N . GLN A 1 157 ? 2.456 -0.648 -23.300 1.00 60.78 157 GLN A N 1
ATOM 1246 C CA . GLN A 1 157 ? 1.996 -1.516 -24.390 1.00 60.78 157 GLN A CA 1
ATOM 1247 C C . GLN A 1 157 ? 2.179 -3.021 -24.125 1.00 60.78 157 GLN A C 1
ATOM 1249 O O . GLN A 1 157 ? 1.887 -3.837 -25.000 1.00 60.78 157 GLN A O 1
ATOM 1254 N N . TYR A 1 158 ? 2.659 -3.425 -22.942 1.00 62.78 158 TYR A N 1
ATOM 1255 C CA . TYR A 1 158 ? 2.881 -4.843 -22.629 1.00 62.78 158 TYR A CA 1
ATOM 1256 C C . TYR A 1 158 ? 1.694 -5.530 -21.930 1.00 62.78 158 TYR A C 1
ATOM 1258 O O . TYR A 1 158 ? 1.696 -6.753 -21.829 1.00 62.78 158 TYR A O 1
ATOM 1266 N N . GLY A 1 159 ? 0.671 -4.786 -21.486 1.00 53.97 159 GLY A N 1
ATOM 1267 C CA . GLY A 1 159 ? -0.534 -5.344 -20.850 1.00 53.97 159 GLY A CA 1
ATOM 1268 C C . GLY A 1 159 ? -1.597 -5.883 -21.817 1.00 53.97 159 GLY A C 1
ATOM 1269 O O . GLY A 1 159 ? -2.625 -6.394 -21.387 1.00 53.97 159 GLY A O 1
ATOM 1270 N N . SER A 1 160 ? -1.368 -5.770 -23.128 1.00 47.47 160 SER A N 1
ATOM 1271 C CA . SER A 1 160 ? -2.278 -6.262 -24.169 1.00 47.47 160 SER A CA 1
ATOM 1272 C C . SER A 1 160 ? -2.030 -7.750 -24.448 1.00 47.47 160 SER A C 1
ATOM 1274 O O . SER A 1 160 ? -1.253 -8.090 -25.344 1.00 47.47 160 SER A O 1
ATOM 1276 N N . HIS A 1 161 ? -2.675 -8.630 -23.680 1.00 42.50 161 HIS A N 1
ATOM 1277 C CA . HIS A 1 161 ? -2.771 -10.064 -23.970 1.00 42.50 161 HIS A CA 1
ATOM 1278 C C . HIS A 1 161 ? -4.223 -10.494 -24.159 1.00 42.50 161 HIS A C 1
ATOM 1280 O O . HIS A 1 161 ? -5.071 -10.092 -23.333 1.00 42.50 161 HIS A O 1
#